Protein AF-A0A0F0KSF6-F1 (afdb_monomer_lite)

Structure (mmCIF, N/CA/C/O backbone):
data_AF-A0A0F0KSF6-F1
#
_entry.id   AF-A0A0F0KSF6-F1
#
loop_
_atom_site.group_PDB
_atom_site.id
_atom_site.type_symbol
_atom_site.label_atom_id
_atom_site.label_alt_id
_atom_site.label_comp_id
_atom_site.label_asym_id
_atom_site.label_entity_id
_atom_site.label_seq_id
_atom_site.pdbx_PDB_ins_code
_atom_site.Cartn_x
_atom_site.Cartn_y
_atom_site.Cartn_z
_atom_site.occupancy
_atom_site.B_iso_or_equiv
_atom_site.auth_seq_id
_atom_site.auth_comp_id
_atom_site.auth_asym_id
_atom_site.auth_atom_id
_atom_site.pdbx_PDB_model_num
ATOM 1 N N . MET A 1 1 ? 36.367 25.393 -43.354 1.00 43.09 1 MET A N 1
ATOM 2 C CA . MET A 1 1 ? 35.488 25.547 -42.173 1.00 43.09 1 MET A CA 1
ATOM 3 C C . MET A 1 1 ? 34.182 24.838 -42.484 1.00 43.09 1 MET A C 1
ATOM 5 O O . MET A 1 1 ? 33.398 25.372 -43.254 1.00 43.09 1 MET A O 1
ATOM 9 N N . SER A 1 2 ? 33.998 23.615 -41.983 1.00 43.66 2 SER A N 1
ATOM 10 C CA . SER A 1 2 ? 32.805 22.802 -42.255 1.00 43.66 2 SER A CA 1
ATOM 11 C C . SER A 1 2 ? 31.888 22.849 -41.041 1.00 43.66 2 SER A C 1
ATOM 13 O O . SER A 1 2 ? 32.271 22.430 -39.951 1.00 43.6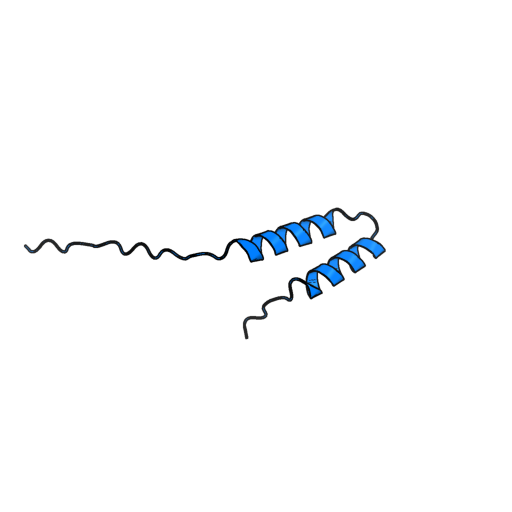6 2 SER A O 1
ATOM 15 N N . THR A 1 3 ? 30.702 23.414 -41.223 1.00 59.03 3 THR A N 1
ATOM 16 C CA . THR A 1 3 ? 29.652 23.515 -40.213 1.00 59.03 3 THR A CA 1
ATOM 17 C C . THR A 1 3 ? 29.109 22.118 -39.909 1.00 59.03 3 THR A C 1
ATOM 19 O O . THR A 1 3 ? 28.385 21.520 -40.701 1.00 59.03 3 THR A O 1
ATOM 22 N N . MET A 1 4 ? 29.499 21.562 -38.761 1.00 54.91 4 MET A N 1
ATOM 23 C CA . MET A 1 4 ? 28.937 20.311 -38.256 1.00 54.91 4 MET A CA 1
ATOM 24 C C . MET A 1 4 ? 27.481 20.551 -37.844 1.00 54.91 4 MET A C 1
ATOM 26 O O . MET A 1 4 ? 27.205 21.272 -36.887 1.00 54.91 4 MET A O 1
ATOM 30 N N . SER A 1 5 ? 26.548 19.963 -38.594 1.00 52.44 5 SER A N 1
ATOM 31 C CA . SER A 1 5 ? 25.117 20.017 -38.304 1.00 52.44 5 SER A CA 1
ATOM 32 C C . SER A 1 5 ? 24.818 19.127 -37.094 1.00 52.44 5 SER A C 1
ATOM 34 O O . SER A 1 5 ? 24.821 17.900 -37.193 1.00 52.44 5 SER A O 1
ATOM 36 N N . MET A 1 6 ? 24.621 19.738 -35.922 1.00 61.75 6 MET A N 1
ATOM 37 C CA . MET A 1 6 ? 24.187 19.038 -34.712 1.00 61.75 6 MET A CA 1
ATOM 38 C C . MET A 1 6 ? 22.692 18.714 -34.818 1.00 61.75 6 MET A C 1
ATOM 40 O O . MET A 1 6 ? 21.843 19.456 -34.328 1.00 61.75 6 MET A O 1
ATOM 44 N N . THR A 1 7 ? 22.337 17.599 -35.454 1.00 61.19 7 THR A N 1
ATOM 45 C CA . THR A 1 7 ? 20.983 17.042 -35.323 1.00 61.19 7 THR A CA 1
ATOM 46 C C . THR A 1 7 ? 20.801 16.504 -33.907 1.00 61.19 7 THR A C 1
ATOM 48 O O . THR A 1 7 ? 21.229 15.393 -33.593 1.00 61.19 7 THR A O 1
ATOM 51 N N . SER A 1 8 ? 20.175 17.315 -33.052 1.00 53.38 8 SER A N 1
ATOM 52 C CA . SER A 1 8 ? 19.701 16.929 -31.724 1.00 53.38 8 SER A CA 1
ATOM 53 C C . SER A 1 8 ? 18.681 15.798 -31.871 1.00 53.38 8 SER A C 1
ATOM 55 O O . SER A 1 8 ? 17.518 16.029 -32.200 1.00 53.38 8 SER A O 1
ATOM 57 N N . ARG A 1 9 ? 19.122 14.545 -31.696 1.00 60.34 9 ARG A N 1
ATOM 58 C CA . ARG A 1 9 ? 18.209 13.409 -31.540 1.00 60.34 9 ARG A CA 1
ATOM 59 C C . ARG A 1 9 ? 17.567 13.542 -30.173 1.00 60.34 9 ARG A C 1
ATOM 61 O O . ARG A 1 9 ? 18.133 13.119 -29.170 1.00 60.34 9 ARG A O 1
ATOM 68 N N . THR A 1 10 ? 16.388 14.145 -30.138 1.00 60.88 10 THR A N 1
ATOM 69 C CA . THR A 1 10 ? 15.521 14.114 -28.968 1.00 60.88 10 THR A CA 1
ATOM 70 C C . THR A 1 10 ? 15.174 12.648 -28.711 1.00 60.88 10 THR A C 1
ATOM 72 O O . THR A 1 10 ? 14.357 12.060 -29.417 1.00 60.88 10 THR A O 1
ATOM 75 N N . MET A 1 11 ? 15.850 12.015 -27.750 1.00 56.88 11 MET A N 1
ATOM 76 C CA . MET A 1 11 ? 15.444 10.707 -27.255 1.00 56.88 11 MET A CA 1
ATOM 77 C C . MET A 1 11 ? 14.101 10.890 -26.559 1.00 56.88 11 MET A C 1
ATOM 79 O O . MET A 1 11 ? 14.035 11.370 -25.430 1.00 56.88 11 MET A O 1
ATOM 83 N N . SER A 1 12 ? 13.018 10.564 -27.260 1.00 55.22 12 SER A N 1
ATOM 84 C CA . SER A 1 12 ? 11.701 10.459 -26.650 1.00 55.22 12 SER A CA 1
ATOM 85 C C . SER A 1 12 ? 11.725 9.214 -25.765 1.00 55.22 12 SER A C 1
ATOM 87 O O . SER A 1 12 ? 11.460 8.103 -26.216 1.00 55.22 12 SER A O 1
ATOM 89 N N . MET A 1 13 ? 12.153 9.381 -24.511 1.00 55.41 13 MET A N 1
ATOM 90 C CA . MET A 1 13 ? 11.869 8.407 -23.467 1.00 55.41 13 MET A CA 1
ATOM 91 C C . MET A 1 13 ? 10.352 8.392 -23.310 1.00 55.41 13 MET A C 1
ATOM 93 O O . MET A 1 13 ? 9.777 9.259 -22.655 1.00 55.41 13 MET A O 1
ATOM 97 N N . SER A 1 14 ? 9.695 7.428 -23.948 1.00 58.34 14 SER A N 1
ATOM 98 C CA . SER A 1 14 ? 8.313 7.068 -23.658 1.00 58.34 14 SER A CA 1
ATOM 99 C C . SER A 1 14 ? 8.279 6.480 -22.249 1.00 58.34 14 SER A C 1
ATOM 101 O O . SER A 1 14 ? 8.324 5.268 -22.054 1.00 58.34 14 SER A O 1
ATOM 103 N N . LEU A 1 15 ? 8.306 7.374 -21.258 1.00 54.47 15 LEU A N 1
ATOM 104 C CA . LEU A 1 15 ? 8.109 7.059 -19.858 1.00 54.47 15 LEU A CA 1
ATOM 105 C C . LEU A 1 15 ? 6.680 6.530 -19.762 1.00 54.47 15 LEU A C 1
ATOM 107 O O . LEU A 1 15 ? 5.725 7.299 -19.900 1.00 54.47 15 LEU A O 1
ATOM 111 N N . ASP A 1 16 ? 6.536 5.217 -19.591 1.00 54.16 16 ASP A N 1
ATOM 112 C CA . ASP A 1 16 ? 5.256 4.580 -19.300 1.00 54.16 16 ASP A CA 1
ATOM 113 C C . ASP A 1 16 ? 4.801 5.054 -17.911 1.00 54.16 16 ASP A C 1
ATOM 115 O O . ASP A 1 16 ? 5.032 4.445 -16.868 1.00 54.16 16 ASP A O 1
ATOM 119 N N . THR A 1 17 ? 4.252 6.264 -17.898 1.00 53.56 17 THR A N 1
ATOM 120 C CA . THR A 1 17 ? 3.905 7.072 -16.725 1.00 53.56 17 THR A CA 1
ATOM 121 C C . THR A 1 17 ? 2.727 6.485 -15.962 1.00 53.56 17 THR A C 1
ATOM 123 O O . THR A 1 17 ? 2.429 6.928 -14.855 1.00 53.56 17 THR A O 1
ATOM 126 N N . SER A 1 18 ? 2.067 5.474 -16.520 1.00 61.12 18 SER A N 1
ATOM 127 C CA . SER A 1 18 ? 0.833 4.900 -16.004 1.00 61.12 18 SER A CA 1
ATOM 128 C C . SER A 1 18 ? 1.049 4.095 -14.715 1.00 61.12 18 SER A C 1
ATOM 130 O O . SER A 1 18 ? 0.338 4.292 -13.730 1.00 61.12 18 SER A O 1
ATOM 132 N N . ARG A 1 19 ? 2.078 3.242 -14.659 1.00 63.56 19 ARG A N 1
ATOM 133 C CA . ARG A 1 19 ? 2.361 2.381 -13.495 1.00 63.56 19 ARG A CA 1
ATOM 134 C C . ARG A 1 19 ? 2.974 3.100 -12.282 1.00 63.56 19 ARG A C 1
ATOM 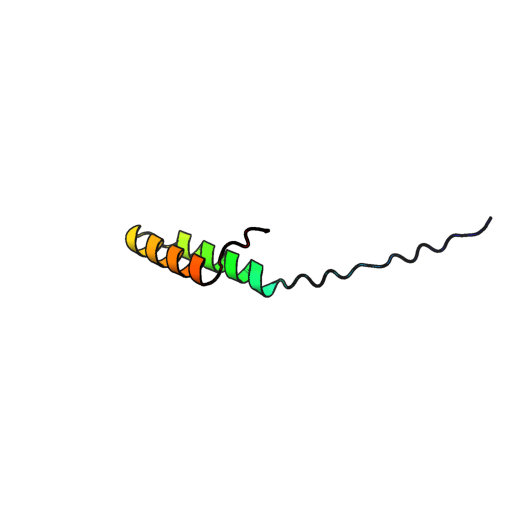136 O O . ARG A 1 19 ? 2.476 2.876 -11.177 1.00 63.56 19 ARG A O 1
ATOM 143 N N . PRO A 1 20 ? 3.988 3.978 -12.427 1.00 67.94 20 PRO A N 1
ATOM 144 C CA . PRO A 1 20 ? 4.587 4.674 -11.284 1.00 67.94 20 PRO A CA 1
ATOM 145 C C . PRO A 1 20 ? 3.596 5.615 -10.589 1.00 67.94 20 PRO A C 1
ATOM 147 O O . PRO A 1 20 ? 3.579 5.724 -9.364 1.00 67.94 20 PRO A O 1
ATOM 150 N N . THR A 1 21 ? 2.731 6.273 -11.369 1.00 79.50 21 THR A N 1
ATOM 151 C CA . THR A 1 21 ? 1.706 7.181 -10.836 1.00 79.50 21 THR A CA 1
ATOM 152 C C . THR A 1 21 ? 0.605 6.429 -10.089 1.00 79.50 21 THR A C 1
ATOM 154 O O . THR A 1 21 ? 0.157 6.891 -9.038 1.00 79.50 21 THR A O 1
ATOM 157 N N . LEU A 1 22 ? 0.207 5.249 -10.572 1.00 83.25 22 LEU A N 1
ATOM 158 C CA . LEU A 1 22 ? -0.732 4.363 -9.880 1.00 83.25 22 LEU A CA 1
ATOM 159 C C . LEU A 1 22 ? -0.180 3.862 -8.540 1.00 83.25 22 LEU A C 1
ATOM 161 O O . LEU A 1 22 ? -0.892 3.935 -7.535 1.00 83.25 22 LEU A O 1
ATOM 165 N N . ALA A 1 23 ? 1.083 3.428 -8.501 1.00 84.69 23 ALA A N 1
ATOM 166 C CA . ALA A 1 23 ? 1.736 2.987 -7.269 1.00 84.69 23 ALA A CA 1
ATOM 167 C C . ALA A 1 23 ? 1.779 4.116 -6.224 1.00 84.69 23 ALA A C 1
ATOM 169 O O . ALA A 1 23 ? 1.320 3.941 -5.096 1.00 84.69 23 ALA A O 1
ATOM 170 N N . ALA A 1 24 ? 2.231 5.311 -6.619 1.00 86.38 24 ALA A N 1
ATOM 171 C CA . ALA A 1 24 ? 2.284 6.473 -5.732 1.00 86.38 24 ALA A CA 1
ATOM 172 C C . ALA A 1 24 ? 0.897 6.862 -5.188 1.00 86.38 24 ALA A C 1
ATOM 174 O O . ALA A 1 24 ? 0.745 7.175 -4.006 1.00 86.38 24 ALA A O 1
ATOM 175 N N . ARG A 1 25 ? -0.141 6.804 -6.033 1.00 89.25 25 ARG A N 1
ATOM 176 C CA . ARG A 1 25 ? -1.522 7.096 -5.627 1.00 89.25 25 ARG A CA 1
ATOM 177 C C . ARG A 1 25 ? -2.069 6.061 -4.646 1.00 89.25 25 ARG A C 1
ATOM 179 O O . ARG A 1 25 ? -2.769 6.438 -3.708 1.00 89.25 25 ARG A O 1
ATOM 186 N N . SER A 1 26 ? -1.756 4.786 -4.868 1.00 91.44 26 SER A N 1
ATOM 187 C CA . SER A 1 26 ? -2.129 3.683 -3.981 1.00 91.44 26 SER A CA 1
ATOM 188 C C . SER A 1 26 ? -1.470 3.841 -2.606 1.00 91.44 26 SER A C 1
ATOM 190 O O . SER A 1 26 ? -2.166 3.835 -1.592 1.00 91.44 26 SER A O 1
ATOM 192 N N . LEU A 1 27 ? -0.167 4.134 -2.561 1.00 89.19 27 LEU A N 1
ATOM 193 C CA . LEU A 1 27 ? 0.554 4.367 -1.307 1.00 89.19 27 LEU A CA 1
ATOM 194 C C . LEU A 1 27 ? -0.004 5.575 -0.530 1.00 89.19 27 LEU A C 1
ATOM 196 O O . LEU A 1 27 ? -0.243 5.490 0.672 1.00 89.19 27 LEU A O 1
ATOM 200 N N . ALA A 1 28 ? -0.325 6.671 -1.221 1.00 91.31 28 ALA A N 1
ATOM 201 C CA . ALA A 1 28 ? -0.954 7.836 -0.597 1.00 91.31 28 ALA A CA 1
ATOM 202 C C . ALA A 1 28 ? -2.346 7.536 -0.003 1.00 91.31 28 ALA A C 1
ATOM 204 O O . ALA A 1 28 ? -2.786 8.223 0.919 1.00 91.31 28 ALA A O 1
ATOM 205 N N . ALA A 1 29 ? -3.066 6.536 -0.524 1.00 90.69 29 ALA A N 1
ATOM 206 C CA . ALA A 1 29 ? -4.333 6.096 0.053 1.00 90.69 29 ALA A CA 1
ATOM 207 C C . ALA A 1 29 ? -4.125 5.302 1.352 1.00 90.69 29 ALA A C 1
ATOM 209 O O . ALA A 1 29 ? -4.901 5.485 2.290 1.00 90.69 29 ALA A O 1
ATOM 210 N N . VAL A 1 30 ? -3.063 4.492 1.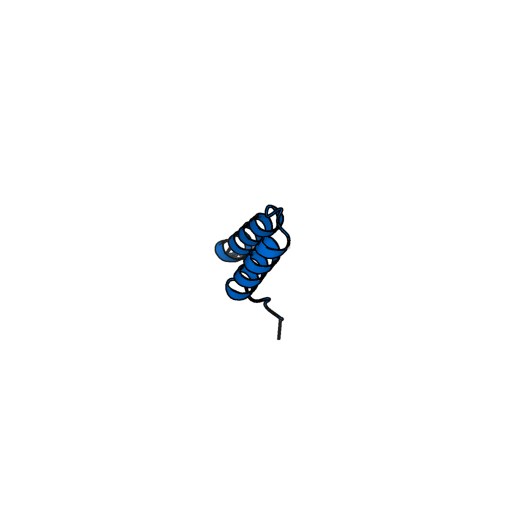435 1.00 92.56 30 VAL A N 1
ATOM 211 C CA . VAL A 1 30 ? -2.672 3.766 2.657 1.00 92.56 30 VAL A CA 1
ATOM 212 C C . VAL A 1 30 ? -2.398 4.742 3.803 1.00 92.56 30 VAL A C 1
ATOM 214 O O . VAL A 1 30 ? -2.894 4.546 4.910 1.00 92.56 30 VAL A O 1
ATOM 217 N N . ASP A 1 31 ? -1.680 5.834 3.539 1.00 91.62 31 ASP A N 1
ATOM 218 C CA . ASP A 1 31 ? -1.325 6.825 4.566 1.00 91.62 31 ASP A CA 1
ATOM 219 C C . ASP A 1 31 ? -2.520 7.591 5.147 1.00 91.62 31 ASP A C 1
ATOM 221 O O . ASP A 1 31 ? -2.434 8.117 6.257 1.00 91.62 31 ASP A O 1
ATOM 225 N N . ARG A 1 32 ? -3.656 7.631 4.441 1.00 92.81 32 ARG A N 1
ATOM 226 C CA . ARG A 1 32 ? -4.893 8.256 4.938 1.00 92.81 32 ARG A CA 1
ATOM 227 C C . ARG A 1 32 ? -5.666 7.374 5.915 1.00 92.81 32 ARG A C 1
ATOM 229 O O . ARG A 1 32 ? -6.595 7.862 6.556 1.00 92.81 32 ARG A O 1
ATOM 236 N N . VAL A 1 33 ? -5.322 6.092 6.032 1.00 93.62 33 VAL A N 1
ATOM 237 C CA . VAL A 1 33 ? -6.011 5.167 6.934 1.00 93.62 33 VAL A CA 1
ATOM 238 C C . VAL A 1 33 ? -5.554 5.416 8.372 1.00 93.62 33 VAL A C 1
ATOM 240 O O . VAL A 1 33 ? -4.397 5.192 8.719 1.00 93.62 33 VAL A O 1
ATOM 243 N N . THR A 1 34 ? -6.472 5.885 9.219 1.00 94.00 34 THR A N 1
ATOM 244 C CA . THR A 1 34 ? -6.180 6.238 10.620 1.00 94.00 34 THR A CA 1
ATOM 245 C C . THR A 1 34 ? -6.058 5.012 11.529 1.00 94.00 34 THR A C 1
ATOM 247 O O . THR A 1 34 ? -5.262 5.024 12.464 1.00 94.00 34 THR A O 1
ATOM 250 N N . ASP A 1 35 ? -6.826 3.950 11.259 1.00 96.00 35 ASP A N 1
ATOM 251 C CA . ASP A 1 35 ? -6.756 2.706 12.031 1.00 96.00 35 ASP A CA 1
ATOM 252 C C . ASP A 1 35 ? -5.491 1.915 11.642 1.00 96.00 35 ASP A C 1
ATOM 254 O O . ASP A 1 35 ? -5.354 1.515 10.481 1.00 96.00 35 ASP A O 1
ATOM 258 N N . PRO A 1 36 ? -4.573 1.641 12.586 1.00 92.62 36 PRO A N 1
ATOM 259 C CA . PRO A 1 36 ? -3.324 0.945 12.296 1.00 92.62 36 PRO A CA 1
ATOM 260 C C . PRO A 1 36 ? -3.523 -0.472 11.739 1.00 92.62 36 PRO A C 1
ATOM 262 O O . PRO A 1 36 ? -2.736 -0.904 10.896 1.00 92.62 36 PRO A O 1
ATOM 265 N N . LYS A 1 37 ? -4.575 -1.197 12.149 1.00 92.50 37 LYS A N 1
ATOM 266 C CA . LYS A 1 37 ? -4.845 -2.553 11.641 1.00 92.50 37 LYS A CA 1
ATOM 267 C C . LYS A 1 37 ? -5.289 -2.516 10.183 1.00 92.50 37 LYS A C 1
ATOM 269 O O . LYS A 1 37 ? -4.815 -3.302 9.366 1.00 92.50 37 LYS A O 1
ATOM 274 N N . LEU A 1 38 ? -6.172 -1.576 9.851 1.00 93.06 38 LEU A N 1
ATOM 275 C CA . LEU A 1 38 ? -6.651 -1.391 8.482 1.00 93.06 38 LEU A CA 1
ATOM 276 C C . LEU A 1 38 ? -5.561 -0.810 7.579 1.00 93.06 38 LEU A C 1
ATOM 278 O O . LEU A 1 38 ? -5.468 -1.190 6.413 1.00 93.06 38 LEU A O 1
ATOM 282 N N . ARG A 1 39 ? -4.700 0.061 8.117 1.00 93.12 39 ARG A N 1
ATOM 283 C CA . ARG A 1 39 ? -3.551 0.612 7.394 1.00 93.12 39 ARG A CA 1
ATOM 284 C C . ARG A 1 39 ? -2.573 -0.484 6.995 1.00 93.12 39 ARG A C 1
ATOM 286 O O . ARG A 1 39 ? -2.131 -0.501 5.851 1.00 93.12 39 ARG A O 1
ATOM 293 N N . PHE A 1 40 ? -2.285 -1.419 7.901 1.00 93.06 40 PHE A N 1
ATOM 294 C CA . PHE A 1 40 ? -1.439 -2.570 7.590 1.00 93.06 40 PHE A CA 1
ATOM 295 C C . PHE A 1 40 ? -2.041 -3.435 6.474 1.00 93.06 40 PHE A C 1
ATOM 297 O O . PHE A 1 40 ? -1.353 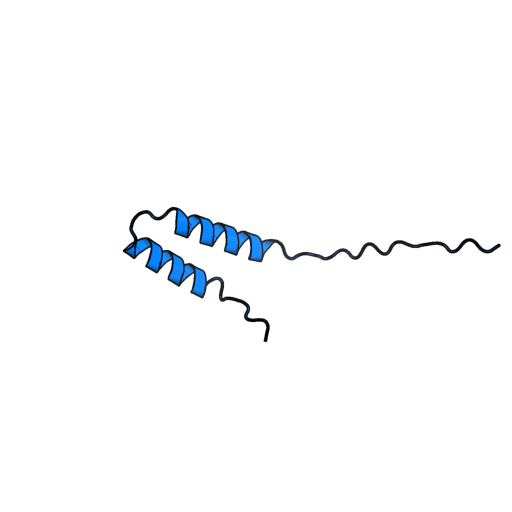-3.736 5.506 1.00 93.06 40 PHE A O 1
ATOM 304 N N . ALA A 1 41 ? -3.335 -3.759 6.545 1.00 93.94 41 ALA A N 1
ATOM 305 C CA . ALA A 1 41 ? -4.006 -4.526 5.492 1.00 93.94 41 ALA A CA 1
ATOM 306 C C . ALA A 1 41 ? -4.007 -3.802 4.128 1.00 93.94 41 ALA A C 1
ATOM 308 O O . ALA A 1 41 ? -3.833 -4.429 3.084 1.00 93.94 41 ALA A O 1
ATOM 309 N N . ALA A 1 42 ? -4.181 -2.476 4.125 1.00 92.75 42 ALA A N 1
ATOM 310 C CA . ALA A 1 42 ? -4.110 -1.668 2.910 1.00 92.75 42 ALA A CA 1
ATOM 311 C C . ALA A 1 42 ? -2.688 -1.629 2.324 1.00 92.75 42 ALA A C 1
ATOM 313 O O . ALA A 1 42 ? -2.523 -1.712 1.107 1.00 92.75 42 ALA A O 1
ATOM 314 N N . PHE A 1 43 ? -1.668 -1.541 3.181 1.00 93.50 43 PHE A N 1
ATOM 315 C CA . PHE A 1 43 ? -0.265 -1.609 2.780 1.00 93.50 43 PHE A CA 1
ATOM 316 C C . PHE A 1 43 ? 0.105 -2.979 2.199 1.00 93.50 43 PHE A C 1
ATOM 318 O O . PHE A 1 43 ? 0.761 -3.047 1.164 1.00 93.50 43 PHE A O 1
ATOM 325 N N . ASP A 1 44 ? -0.355 -4.063 2.822 1.00 93.62 44 ASP A N 1
ATOM 326 C CA . ASP A 1 44 ? -0.108 -5.425 2.345 1.00 93.62 44 ASP A CA 1
ATOM 327 C C . ASP A 1 44 ? -0.699 -5.641 0.943 1.00 93.62 44 ASP A C 1
ATOM 329 O O . ASP A 1 44 ? -0.013 -6.103 0.031 1.00 93.62 44 ASP A O 1
ATOM 333 N N . ARG A 1 45 ? -1.935 -5.172 0.714 1.00 92.62 45 ARG A N 1
ATOM 334 C CA . ARG A 1 45 ? -2.543 -5.161 -0.626 1.00 92.62 45 ARG A CA 1
ATOM 335 C C . ARG A 1 45 ? -1.729 -4.326 -1.624 1.00 92.62 45 ARG A C 1
ATOM 337 O O . ARG A 1 45 ? -1.511 -4.777 -2.743 1.00 92.62 45 ARG A O 1
ATOM 344 N N . HIS A 1 46 ? -1.243 -3.146 -1.228 1.00 92.94 46 HIS A N 1
ATOM 345 C CA . HIS A 1 46 ? -0.387 -2.322 -2.088 1.00 92.94 46 HIS A CA 1
ATOM 346 C C . HIS A 1 46 ? 0.885 -3.067 -2.523 1.00 92.94 46 HIS A C 1
ATOM 348 O O . HIS A 1 46 ? 1.244 -3.007 -3.695 1.00 92.94 46 HIS A O 1
ATOM 354 N N . MET A 1 47 ? 1.540 -3.795 -1.616 1.00 91.12 47 MET A N 1
ATOM 355 C CA . MET A 1 47 ? 2.752 -4.563 -1.928 1.00 91.12 47 MET A CA 1
ATOM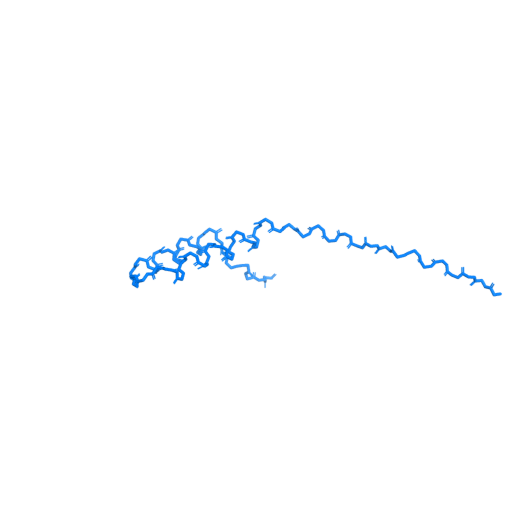 356 C C . MET A 1 47 ? 2.490 -5.755 -2.857 1.00 91.12 47 MET A C 1
ATOM 358 O O . MET A 1 47 ? 3.369 -6.117 -3.637 1.00 91.12 47 MET A O 1
ATOM 362 N N . GLN A 1 48 ? 1.292 -6.347 -2.815 1.00 89.62 48 GLN A N 1
ATOM 363 C CA . GLN A 1 48 ? 0.882 -7.388 -3.767 1.00 89.62 48 GLN A CA 1
ATOM 364 C C . GLN A 1 48 ? 0.636 -6.817 -5.172 1.00 89.62 48 GLN A C 1
ATOM 366 O O . GLN A 1 48 ? 1.058 -7.415 -6.161 1.00 89.62 48 GLN A O 1
ATOM 371 N N . ASP A 1 49 ? -0.012 -5.651 -5.260 1.00 87.25 49 ASP A N 1
ATOM 372 C CA . ASP A 1 49 ? -0.328 -4.988 -6.532 1.00 87.25 49 ASP A CA 1
ATOM 373 C C . ASP A 1 49 ? 0.907 -4.324 -7.175 1.00 87.25 49 ASP A C 1
ATOM 375 O O . ASP A 1 49 ? 1.032 -4.258 -8.402 1.00 87.25 49 ASP A O 1
ATOM 379 N N . PHE A 1 50 ? 1.827 -3.831 -6.344 1.00 87.81 50 PHE A N 1
ATOM 380 C CA . PHE A 1 50 ? 3.046 -3.126 -6.737 1.00 87.81 50 PHE A CA 1
ATOM 381 C C . PHE A 1 50 ? 4.259 -3.730 -6.020 1.00 87.81 50 PHE A C 1
ATOM 383 O O . PHE A 1 50 ? 4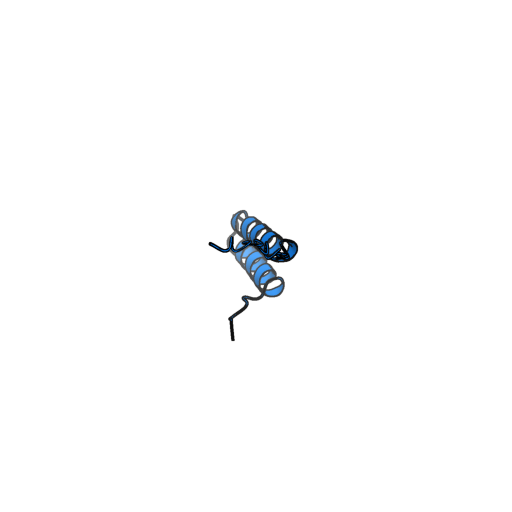.836 -3.090 -5.135 1.00 87.81 50 PHE A O 1
ATOM 390 N N . PRO A 1 51 ? 4.671 -4.958 -6.386 1.00 84.56 51 PRO A N 1
ATOM 391 C CA . PRO A 1 51 ? 5.843 -5.569 -5.783 1.00 84.56 51 PRO A CA 1
ATOM 392 C C . PRO A 1 51 ? 7.070 -4.684 -6.038 1.00 84.56 51 PRO A C 1
ATOM 394 O O . PRO A 1 51 ? 7.228 -4.159 -7.150 1.00 84.56 51 PRO A O 1
ATOM 397 N N . PRO A 1 52 ? 7.952 -4.496 -5.040 1.00 78.00 52 PRO A N 1
ATOM 398 C CA . PRO A 1 52 ? 9.163 -3.724 -5.238 1.00 78.00 52 PRO A CA 1
ATOM 399 C C . PRO A 1 52 ? 9.993 -4.392 -6.332 1.00 78.00 52 PRO A C 1
ATOM 401 O O . PRO A 1 52 ? 10.351 -5.567 -6.235 1.00 78.00 52 PRO A O 1
ATOM 404 N N . LEU A 1 53 ? 10.304 -3.633 -7.382 1.00 75.31 53 LEU A N 1
ATOM 405 C CA . LEU A 1 53 ? 11.301 -4.030 -8.365 1.00 75.31 53 LEU A CA 1
ATOM 406 C C . LEU A 1 53 ? 12.658 -3.961 -7.668 1.00 75.31 53 LEU A C 1
ATOM 408 O O . LEU A 1 53 ? 13.334 -2.933 -7.688 1.00 75.31 53 LEU A O 1
ATOM 412 N N . ILE A 1 54 ? 13.038 -5.043 -6.996 1.00 63.16 54 ILE A N 1
ATOM 413 C CA . ILE A 1 54 ? 14.430 -5.257 -6.629 1.00 63.16 54 ILE A CA 1
ATOM 414 C C . ILE A 1 54 ? 15.141 -5.405 -7.970 1.00 63.16 54 ILE A C 1
ATOM 416 O O . ILE A 1 54 ? 14.903 -6.376 -8.684 1.00 63.16 54 ILE A O 1
ATOM 420 N N . ALA A 1 55 ? 15.910 -4.386 -8.357 1.00 51.84 55 ALA A N 1
ATOM 421 C CA . ALA A 1 55 ? 16.764 -4.439 -9.533 1.00 51.84 55 ALA A CA 1
ATOM 422 C C . ALA A 1 55 ? 17.764 -5.585 -9.325 1.00 51.84 55 ALA A C 1
ATOM 424 O O . ALA A 1 55 ? 18.741 -5.434 -8.595 1.00 51.84 55 ALA A O 1
ATOM 425 N N . SER A 1 56 ? 17.427 -6.753 -9.865 1.00 47.22 56 SER A N 1
ATOM 426 C CA . SER A 1 56 ? 18.283 -7.934 -9.949 1.00 47.22 56 SER A CA 1
ATOM 427 C C . SER A 1 56 ? 19.323 -7.764 -11.040 1.00 47.22 56 SER A C 1
ATOM 429 O O . SER A 1 56 ? 18.912 -7.303 -12.132 1.00 47.22 56 SER A O 1
#

Sequence (56 aa):
MSTMSMTSRTMSMSLDTSRPTLAARSLAAVDRVTDPKLRFAAFDRHMQDFPPLIAS

Organism: NCBI:txid82380

Radius of gyration: 20.78 Å; chains: 1; bounding box: 42×34×55 Å

Foldseek 3Di:
DDDDDPPPPPPPPPPPVPVVVVLVVLLVVLVPDPDPVVSVVSVVVSCVVPPDCPPD

pLDDT: mean 76.02, std 17.37, range [43.09, 96.0]

Secondary structure (DSSP, 8-state):
----------------THHHHHHHHHHHHHHT--SHHHHHHHHHHHHHHS------